Protein AF-A0A9W6V1U8-F1 (afdb_monomer_lite)

pLDDT: mean 80.65, std 16.51, range [39.38, 95.69]

Organism: NCBI:txid2065

Sequence (53 aa):
METDTLDDLVAELLRLAPGLDPAQAAALLRRAYRAGLADGRRETAESREHGGW

Radius of gyration: 15.82 Å; chains: 1; bounding box: 34×19×42 Å

Secondary structure (DSSP, 8-st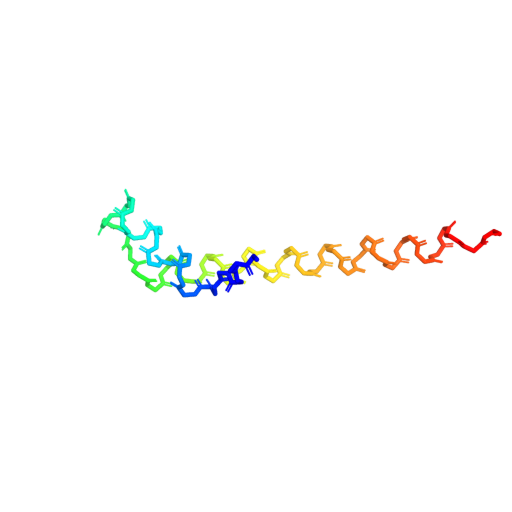ate):
-----HHHHHHHHHHH-TTS-HHHHHHHHHHHHHHHHHHHHHHHHHHHHHS--

Foldseek 3Di:
DPPQDLVNVLVVVCVVPVPDDSVVSSVVSVVVVVVVVVVVVVVVVVCVVVVPD

Structure (mmCIF, N/CA/C/O backbone):
data_AF-A0A9W6V1U8-F1
#
_entry.id   AF-A0A9W6V1U8-F1
#
loop_
_atom_site.group_PDB
_atom_site.id
_atom_site.type_symbol
_atom_site.label_atom_id
_atom_site.label_alt_id
_atom_site.label_comp_id
_atom_site.label_asym_id
_atom_site.label_entity_id
_atom_site.label_seq_id
_atom_site.pdbx_PDB_ins_code
_atom_site.Cartn_x
_atom_site.Cartn_y
_atom_site.Cartn_z
_atom_site.occupancy
_atom_site.B_iso_or_equiv
_atom_site.auth_seq_id
_atom_site.auth_comp_id
_atom_site.auth_asym_id
_atom_site.auth_atom_id
_atom_site.pdbx_PDB_model_num
ATOM 1 N N . MET A 1 1 ? 15.616 13.011 -1.675 1.00 39.38 1 MET A N 1
ATOM 2 C CA . MET A 1 1 ? 14.356 12.301 -1.952 1.00 39.38 1 MET A CA 1
ATOM 3 C C . MET A 1 1 ? 14.221 11.263 -0.867 1.00 39.38 1 MET A C 1
ATOM 5 O O . MET A 1 1 ? 15.075 10.386 -0.802 1.00 39.38 1 MET A O 1
ATOM 9 N N . GLU A 1 2 ? 13.258 11.426 0.035 1.00 51.03 2 GLU A N 1
ATOM 10 C CA . GLU A 1 2 ? 12.875 10.318 0.910 1.00 51.03 2 GLU A CA 1
ATOM 11 C C . GLU A 1 2 ? 12.392 9.184 0.007 1.00 51.03 2 GLU A C 1
ATOM 13 O O . GLU A 1 2 ? 11.686 9.412 -0.976 1.00 51.03 2 GLU A O 1
ATOM 18 N N . THR A 1 3 ? 12.919 7.985 0.237 1.00 58.56 3 THR A N 1
ATOM 19 C CA . THR A 1 3 ? 12.451 6.804 -0.484 1.00 58.56 3 THR A CA 1
ATOM 20 C C . THR A 1 3 ? 11.294 6.283 0.342 1.00 58.56 3 THR A C 1
ATOM 22 O O . THR A 1 3 ? 11.533 5.550 1.298 1.00 58.56 3 THR A O 1
ATOM 25 N N . ASP A 1 4 ? 10.078 6.729 0.032 1.00 75.38 4 ASP A N 1
ATOM 26 C CA . ASP A 1 4 ? 8.890 6.273 0.751 1.00 75.38 4 ASP A CA 1
ATOM 27 C C . ASP A 1 4 ? 8.805 4.755 0.635 1.00 75.38 4 ASP A C 1
ATOM 29 O O . ASP A 1 4 ? 8.852 4.177 -0.461 1.00 75.38 4 ASP A O 1
ATOM 33 N N . THR A 1 5 ? 8.744 4.090 1.784 1.00 87.75 5 THR A N 1
ATOM 34 C CA . THR A 1 5 ? 8.589 2.646 1.801 1.00 87.75 5 THR A CA 1
ATOM 35 C C . THR A 1 5 ? 7.149 2.289 1.460 1.00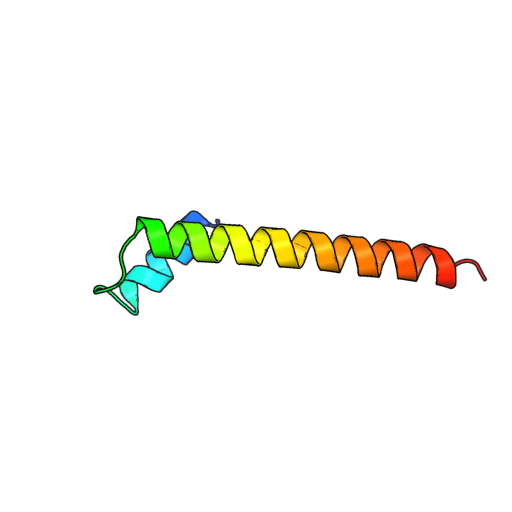 87.75 5 THR A C 1
ATOM 37 O O . THR A 1 5 ? 6.218 3.093 1.540 1.00 87.75 5 THR A O 1
ATOM 40 N N . LEU A 1 6 ? 6.937 1.031 1.083 1.00 88.44 6 LEU A N 1
ATOM 41 C CA . LEU A 1 6 ? 5.591 0.553 0.796 1.00 88.44 6 LEU A CA 1
ATOM 42 C C . LEU A 1 6 ? 4.676 0.626 2.029 1.00 88.44 6 LEU A C 1
ATOM 44 O O . LEU A 1 6 ? 3.466 0.760 1.876 1.00 88.44 6 LEU A O 1
ATOM 48 N N . ASP A 1 7 ? 5.255 0.545 3.228 1.00 89.81 7 ASP A N 1
ATOM 49 C CA . ASP A 1 7 ? 4.527 0.637 4.490 1.00 89.81 7 ASP A CA 1
ATOM 50 C C . ASP A 1 7 ? 4.150 2.094 4.816 1.00 89.81 7 ASP A C 1
ATOM 52 O O . ASP A 1 7 ? 3.043 2.331 5.301 1.00 89.81 7 ASP A O 1
ATOM 56 N N . ASP A 1 8 ? 4.985 3.073 4.448 1.00 93.56 8 ASP A N 1
ATOM 57 C CA . ASP A 1 8 ? 4.648 4.502 4.562 1.00 93.56 8 ASP A CA 1
ATOM 58 C C . ASP A 1 8 ? 3.446 4.850 3.674 1.00 93.56 8 ASP A C 1
ATOM 60 O O . ASP A 1 8 ? 2.494 5.493 4.119 1.00 93.56 8 ASP A O 1
ATOM 64 N N . LEU A 1 9 ? 3.416 4.316 2.449 1.00 92.31 9 LEU A N 1
ATOM 65 C CA . LEU A 1 9 ? 2.282 4.474 1.533 1.00 92.31 9 LEU A CA 1
ATOM 66 C C . LEU A 1 9 ? 0.998 3.808 2.053 1.00 92.31 9 LEU A C 1
ATOM 68 O O . LEU A 1 9 ? -0.100 4.328 1.845 1.00 92.31 9 LEU A O 1
ATOM 72 N N . VAL A 1 10 ? 1.107 2.669 2.746 1.00 93.88 10 VAL A N 1
ATOM 73 C CA . VAL A 1 10 ? -0.045 2.041 3.416 1.00 93.88 10 VAL A CA 1
ATOM 74 C C . VAL A 1 10 ? -0.556 2.937 4.542 1.00 93.88 10 VAL A C 1
ATOM 76 O O . VAL A 1 10 ? -1.767 3.135 4.658 1.00 93.88 10 VAL A O 1
ATOM 79 N N . ALA A 1 11 ? 0.343 3.495 5.354 1.00 93.81 11 ALA A N 1
ATOM 80 C CA . ALA A 1 11 ? -0.020 4.387 6.449 1.00 93.81 11 ALA A CA 1
ATOM 81 C C . ALA A 1 11 ? -0.699 5.667 5.938 1.00 93.81 11 ALA A C 1
ATOM 83 O O . ALA A 1 11 ? -1.732 6.075 6.473 1.00 93.81 11 ALA A O 1
ATOM 84 N N . GLU A 1 12 ? -0.183 6.260 4.861 1.00 94.75 12 GLU A N 1
ATOM 85 C CA . GLU A 1 12 ? -0.809 7.403 4.195 1.00 94.75 12 GLU A CA 1
ATOM 86 C C . GLU A 1 12 ? -2.204 7.070 3.652 1.00 94.75 12 GLU A C 1
ATOM 88 O O . GLU A 1 12 ? -3.153 7.830 3.862 1.00 94.75 12 GLU A O 1
ATOM 93 N N . LEU A 1 13 ? -2.362 5.913 3.004 1.00 93.12 13 LEU A N 1
ATOM 94 C CA . LEU A 1 13 ? -3.650 5.474 2.469 1.00 93.12 13 LEU A CA 1
ATOM 95 C C . LEU A 1 13 ? -4.689 5.280 3.581 1.00 93.12 13 LEU A C 1
ATOM 97 O O . LEU A 1 13 ? -5.826 5.733 3.450 1.00 93.12 13 LEU A O 1
ATOM 101 N N . LEU A 1 14 ? -4.300 4.660 4.696 1.00 95.62 14 LEU A N 1
ATOM 102 C CA . LEU A 1 14 ? -5.175 4.479 5.856 1.00 95.62 14 LEU A CA 1
ATOM 103 C C . LEU A 1 14 ? -5.482 5.802 6.565 1.00 95.62 14 LEU A C 1
ATOM 105 O O . LEU A 1 14 ? -6.582 5.972 7.085 1.00 95.62 14 LEU A O 1
ATOM 109 N N . ARG A 1 15 ? -4.562 6.773 6.541 1.00 95.62 15 ARG A N 1
ATOM 110 C CA . ARG A 1 15 ? -4.823 8.132 7.037 1.00 95.62 15 ARG A CA 1
ATOM 111 C C . ARG A 1 15 ? -5.907 8.835 6.216 1.00 95.62 15 ARG A C 1
ATOM 113 O O . ARG A 1 15 ? -6.732 9.545 6.785 1.00 95.62 15 ARG A O 1
ATOM 120 N N . LEU A 1 16 ? -5.904 8.656 4.895 1.00 95.69 16 LEU A N 1
ATOM 121 C CA . LEU A 1 16 ? -6.897 9.250 3.990 1.00 95.69 16 LEU A CA 1
ATOM 122 C C . LEU A 1 16 ? -8.235 8.496 4.000 1.00 95.69 16 LEU A C 1
ATOM 124 O O . LEU A 1 16 ? -9.288 9.109 3.833 1.00 95.69 16 LEU A O 1
ATOM 128 N N . ALA A 1 17 ? -8.199 7.181 4.206 1.00 93.06 17 ALA A N 1
ATOM 129 C CA . ALA A 1 17 ? -9.366 6.308 4.198 1.00 93.06 17 ALA A CA 1
ATOM 130 C C . ALA A 1 17 ? -9.329 5.334 5.395 1.00 93.06 17 ALA A C 1
ATOM 132 O O . ALA A 1 17 ? -9.062 4.142 5.221 1.00 93.06 17 ALA A O 1
ATOM 133 N N . PRO A 1 18 ? -9.652 5.808 6.614 1.00 90.00 18 PRO A N 1
ATOM 134 C CA . PRO A 1 18 ? -9.516 5.024 7.848 1.00 90.00 18 PRO A CA 1
ATOM 135 C C . PRO A 1 18 ? -10.477 3.831 7.953 1.00 90.00 18 PRO A C 1
ATOM 137 O O . PRO A 1 18 ? -10.325 3.000 8.841 1.00 90.00 18 PRO A O 1
ATOM 140 N N . GLY A 1 19 ? -11.470 3.737 7.062 1.00 92.81 19 GLY A N 1
ATOM 141 C CA . GLY A 1 19 ? -12.388 2.597 6.976 1.00 92.81 19 GLY A CA 1
ATOM 142 C C . GLY A 1 19 ? -11.881 1.435 6.115 1.00 92.81 19 GLY A C 1
ATOM 143 O O . GLY A 1 19 ? -12.569 0.422 6.015 1.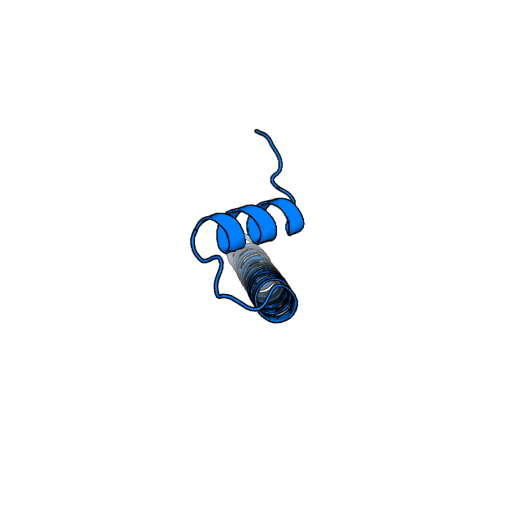00 92.81 19 GLY A O 1
ATOM 144 N N . LEU A 1 20 ? -10.723 1.574 5.461 1.00 92.56 20 LEU A N 1
ATOM 145 C CA . LEU A 1 20 ? -10.124 0.481 4.702 1.00 92.56 20 LEU A CA 1
ATOM 146 C C . LEU A 1 20 ? -9.505 -0.554 5.638 1.00 92.56 20 LEU A C 1
ATOM 148 O O . LEU A 1 20 ? -8.862 -0.217 6.630 1.00 92.56 20 LEU A O 1
ATOM 152 N N . ASP A 1 21 ? -9.649 -1.825 5.270 1.00 95.69 21 ASP A N 1
ATOM 153 C CA . ASP A 1 21 ? -8.935 -2.901 5.941 1.00 95.69 21 ASP A CA 1
ATOM 154 C C . ASP A 1 21 ? -7.418 -2.772 5.679 1.00 95.69 21 ASP A C 1
ATOM 156 O O . ASP A 1 21 ? -6.996 -2.775 4.512 1.00 95.69 21 ASP A O 1
ATOM 160 N N . PRO A 1 22 ? -6.578 -2.683 6.729 1.00 93.25 22 PRO A N 1
ATOM 161 C CA . PRO A 1 22 ? -5.135 -2.508 6.577 1.00 93.25 22 PRO A CA 1
ATOM 162 C C . PRO A 1 22 ? -4.463 -3.610 5.753 1.00 93.25 22 PRO A C 1
ATOM 164 O O . PRO A 1 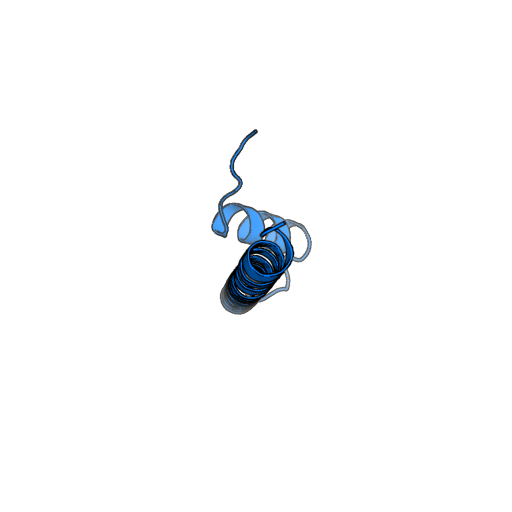22 ? -3.544 -3.336 4.977 1.00 93.25 22 PRO A O 1
ATOM 167 N N . ALA A 1 23 ? -4.925 -4.858 5.880 1.00 94.94 23 ALA A N 1
ATOM 168 C CA . ALA A 1 23 ? -4.338 -5.976 5.154 1.00 94.94 23 ALA A CA 1
ATOM 169 C C . ALA A 1 23 ? -4.669 -5.905 3.656 1.00 94.94 23 ALA A C 1
ATOM 171 O O . ALA A 1 23 ? -3.790 -6.133 2.820 1.00 94.94 23 ALA A O 1
ATOM 172 N N . GLN A 1 24 ? -5.901 -5.531 3.303 1.00 95.00 24 GLN A N 1
ATOM 173 C CA . GLN A 1 24 ? -6.294 -5.299 1.912 1.00 95.00 24 GLN A CA 1
ATOM 174 C C . GLN A 1 24 ? -5.559 -4.108 1.290 1.00 95.00 24 GLN A C 1
ATOM 176 O O . GLN A 1 24 ? -5.086 -4.222 0.157 1.00 95.00 24 GLN A O 1
ATOM 181 N N . ALA A 1 25 ? -5.396 -3.005 2.025 1.00 94.44 25 ALA A N 1
ATOM 182 C CA . ALA A 1 25 ? -4.634 -1.840 1.573 1.00 94.44 25 ALA A CA 1
ATOM 183 C C . ALA A 1 25 ? -3.174 -2.210 1.243 1.00 94.44 25 ALA A C 1
ATOM 185 O O . ALA A 1 25 ? -2.681 -1.930 0.146 1.00 94.44 25 ALA A O 1
ATOM 186 N N . ALA A 1 26 ? -2.508 -2.939 2.144 1.00 94.69 26 ALA A N 1
ATOM 187 C CA . ALA A 1 26 ? -1.151 -3.431 1.922 1.00 94.69 26 ALA A CA 1
ATOM 188 C C . ALA A 1 26 ? -1.062 -4.421 0.750 1.00 94.69 26 ALA A C 1
ATOM 190 O O . ALA A 1 26 ? -0.136 -4.352 -0.063 1.00 94.69 26 ALA A O 1
ATOM 191 N N . ALA A 1 27 ? -2.023 -5.340 0.627 1.00 95.19 27 ALA A N 1
ATOM 192 C CA . ALA A 1 27 ? -2.057 -6.301 -0.471 1.00 95.19 27 ALA A CA 1
ATOM 193 C C . ALA A 1 27 ? -2.222 -5.611 -1.835 1.00 95.19 27 ALA A C 1
ATOM 195 O O . ALA A 1 27 ? -1.539 -5.981 -2.796 1.00 95.19 27 ALA A O 1
ATOM 196 N N . LEU A 1 28 ? -3.080 -4.590 -1.911 1.00 93.75 28 LEU A N 1
ATOM 197 C CA . LEU A 1 28 ? -3.294 -3.794 -3.115 1.00 93.75 28 LEU A CA 1
ATOM 198 C C . LEU A 1 28 ? -2.010 -3.077 -3.542 1.00 93.75 28 LEU A C 1
ATOM 200 O O . LEU A 1 28 ? -1.580 -3.235 -4.686 1.00 93.75 28 LEU A O 1
ATOM 204 N N . LEU A 1 29 ? -1.362 -2.355 -2.623 1.00 93.38 29 LEU A N 1
ATOM 205 C CA . LEU A 1 29 ? -0.128 -1.621 -2.919 1.00 93.38 29 LEU A CA 1
ATOM 206 C C . LEU A 1 29 ? 1.012 -2.562 -3.329 1.00 93.38 29 LEU A C 1
ATOM 208 O O . LEU A 1 29 ? 1.704 -2.304 -4.314 1.00 93.38 29 LEU A O 1
ATOM 212 N N . ARG A 1 30 ? 1.156 -3.720 -2.668 1.00 93.25 30 ARG A N 1
ATOM 213 C CA . ARG A 1 30 ? 2.147 -4.743 -3.058 1.00 93.25 30 ARG A CA 1
ATOM 214 C C . ARG A 1 30 ? 1.884 -5.287 -4.457 1.00 93.25 30 ARG A C 1
ATOM 216 O O . ARG A 1 30 ? 2.826 -5.522 -5.214 1.00 93.25 30 ARG A O 1
ATOM 223 N N . ARG A 1 31 ? 0.615 -5.511 -4.805 1.00 93.38 31 ARG A N 1
ATOM 224 C CA . ARG A 1 31 ? 0.224 -5.982 -6.138 1.00 93.38 31 ARG A CA 1
ATOM 225 C C . ARG A 1 31 ? 0.530 -4.932 -7.203 1.00 93.38 31 ARG A C 1
ATOM 227 O O . ARG A 1 31 ? 1.134 -5.286 -8.212 1.00 93.38 31 ARG A O 1
ATOM 234 N N . ALA A 1 32 ? 0.155 -3.676 -6.968 1.00 91.44 32 ALA A N 1
ATOM 235 C CA . ALA A 1 32 ? 0.415 -2.570 -7.885 1.00 91.44 32 ALA A CA 1
ATOM 236 C C . ALA A 1 32 ? 1.921 -2.371 -8.109 1.00 91.44 32 ALA A C 1
ATOM 238 O O . ALA A 1 32 ? 2.371 -2.323 -9.249 1.00 91.44 32 ALA A O 1
ATOM 239 N N . TYR A 1 33 ? 2.714 -2.380 -7.035 1.00 89.00 33 TYR A N 1
ATOM 240 C CA . TYR A 1 33 ? 4.169 -2.281 -7.118 1.00 89.00 33 TYR A CA 1
ATOM 241 C C . TYR A 1 33 ? 4.788 -3.416 -7.943 1.00 89.00 33 TYR A C 1
ATOM 243 O O . TYR A 1 33 ? 5.612 -3.178 -8.824 1.00 89.00 33 TYR A O 1
ATOM 251 N N . ARG A 1 34 ? 4.356 -4.665 -7.725 1.00 90.50 34 ARG A N 1
ATOM 252 C CA . ARG A 1 34 ? 4.834 -5.812 -8.517 1.00 90.50 34 ARG A CA 1
ATOM 253 C C . ARG A 1 34 ? 4.450 -5.714 -9.991 1.00 90.50 34 ARG A C 1
ATOM 255 O O . ARG A 1 34 ? 5.260 -6.102 -10.830 1.00 90.50 34 ARG A O 1
ATOM 262 N N . ALA A 1 35 ? 3.244 -5.233 -10.292 1.00 89.12 35 ALA A N 1
ATOM 263 C CA . ALA A 1 35 ? 2.799 -5.009 -11.664 1.00 89.12 35 ALA A CA 1
ATOM 264 C C . ALA A 1 35 ? 3.653 -3.928 -12.342 1.00 89.12 35 ALA A C 1
ATOM 266 O O . ALA A 1 35 ? 4.229 -4.196 -13.390 1.00 89.12 35 ALA A O 1
ATOM 267 N N . GLY A 1 36 ? 3.864 -2.785 -11.680 1.00 86.31 36 GLY A N 1
ATOM 268 C CA . GLY A 1 36 ? 4.740 -1.722 -12.178 1.00 86.31 36 GLY A CA 1
ATOM 269 C C . GLY A 1 36 ? 6.184 -2.184 -12.396 1.00 86.31 36 GLY A C 1
ATOM 270 O O . GLY A 1 36 ? 6.790 -1.856 -13.409 1.00 86.31 36 GLY A O 1
ATOM 271 N N . LEU A 1 37 ? 6.729 -3.029 -11.513 1.00 86.12 37 LEU A N 1
ATOM 272 C CA . LEU A 1 37 ? 8.043 -3.642 -11.735 1.00 86.12 37 LEU A CA 1
ATOM 273 C C . LEU A 1 37 ? 8.062 -4.605 -12.930 1.00 86.12 37 LEU A C 1
ATOM 275 O O . LEU A 1 37 ? 9.089 -4.733 -13.592 1.00 86.12 37 LEU A O 1
ATOM 279 N N . ALA A 1 38 ? 6.979 -5.343 -13.175 1.00 82.75 38 ALA A N 1
ATOM 280 C CA . ALA A 1 38 ? 6.891 -6.249 -14.315 1.00 82.75 38 ALA A CA 1
ATOM 281 C C . ALA A 1 38 ? 6.806 -5.478 -15.637 1.00 82.75 38 ALA A C 1
ATOM 283 O O . ALA A 1 38 ? 7.501 -5.844 -16.584 1.00 82.75 38 ALA A O 1
ATOM 284 N N . ASP A 1 39 ? 6.032 -4.395 -15.665 1.00 75.00 39 ASP A N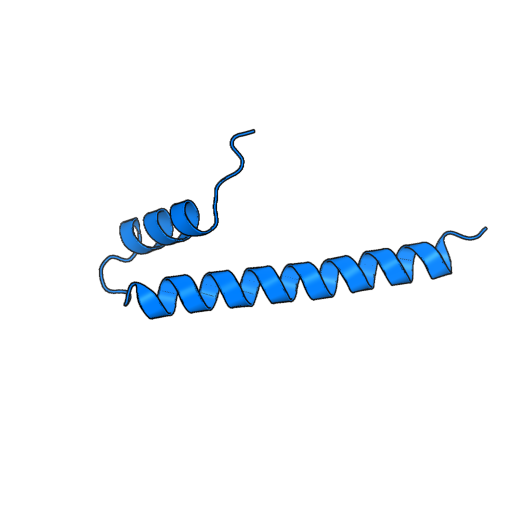 1
ATOM 285 C CA . ASP A 1 39 ? 5.901 -3.532 -16.836 1.00 75.00 39 ASP A CA 1
ATOM 286 C C . ASP A 1 39 ? 7.186 -2.735 -17.090 1.00 75.00 39 ASP A C 1
ATOM 288 O O . ASP A 1 39 ? 7.711 -2.781 -18.196 1.00 75.00 39 ASP A O 1
ATOM 292 N N . GLY A 1 40 ? 7.807 -2.147 -16.063 1.00 71.25 40 GLY A N 1
ATOM 293 C CA . GLY A 1 40 ? 9.096 -1.461 -16.218 1.00 71.25 40 GLY A CA 1
ATOM 294 C C . GLY A 1 40 ? 10.233 -2.391 -16.671 1.00 71.25 40 GLY A C 1
ATOM 295 O O . GLY A 1 40 ? 11.112 -1.990 -17.438 1.00 71.25 40 GLY A O 1
ATOM 296 N N . ARG A 1 41 ? 10.211 -3.671 -16.262 1.00 69.56 41 ARG A N 1
ATOM 297 C CA . ARG A 1 41 ? 11.127 -4.689 -16.809 1.00 69.56 41 ARG A CA 1
ATOM 298 C C . ARG A 1 41 ? 10.851 -4.984 -18.282 1.00 69.56 41 ARG A C 1
ATOM 300 O O . ARG A 1 41 ? 11.812 -5.186 -19.020 1.00 69.56 41 ARG A O 1
ATOM 307 N N . ARG A 1 42 ? 9.581 -5.017 -18.699 1.00 63.59 42 ARG A N 1
ATOM 308 C CA . ARG A 1 42 ? 9.190 -5.208 -20.102 1.00 63.59 42 ARG A CA 1
ATOM 309 C C . ARG A 1 42 ? 9.650 -4.024 -20.956 1.00 63.59 42 ARG A C 1
ATOM 311 O O . ARG A 1 42 ? 10.358 -4.249 -21.926 1.00 63.59 42 ARG A O 1
ATOM 318 N N . GLU A 1 43 ? 9.384 -2.790 -20.538 1.00 61.38 43 GLU A N 1
ATOM 319 C CA . GLU A 1 43 ? 9.817 -1.580 -21.258 1.00 61.38 43 GLU A CA 1
ATOM 320 C C . GLU A 1 43 ? 11.346 -1.474 -21.371 1.00 61.38 43 GLU A C 1
ATOM 322 O O . GLU A 1 43 ? 11.880 -1.088 -22.411 1.00 61.38 43 GLU A O 1
ATOM 327 N N . THR A 1 44 ? 12.080 -1.862 -20.321 1.00 60.47 44 THR A N 1
ATOM 328 C CA . THR A 1 44 ? 13.554 -1.901 -20.348 1.00 60.47 44 THR A CA 1
ATOM 329 C C . THR A 1 44 ? 14.079 -2.982 -21.299 1.00 60.47 44 THR A C 1
ATOM 331 O O . THR A 1 44 ? 15.110 -2.787 -21.946 1.00 60.47 44 THR A O 1
ATOM 334 N N . ALA A 1 45 ? 13.397 -4.129 -21.386 1.00 63.25 45 ALA A N 1
ATOM 335 C CA . ALA A 1 45 ? 13.744 -5.199 -22.317 1.00 63.25 45 ALA A CA 1
ATOM 336 C C . ALA A 1 45 ? 13.468 -4.783 -23.772 1.00 63.25 45 ALA A C 1
ATOM 338 O O . ALA A 1 45 ? 14.365 -4.888 -24.604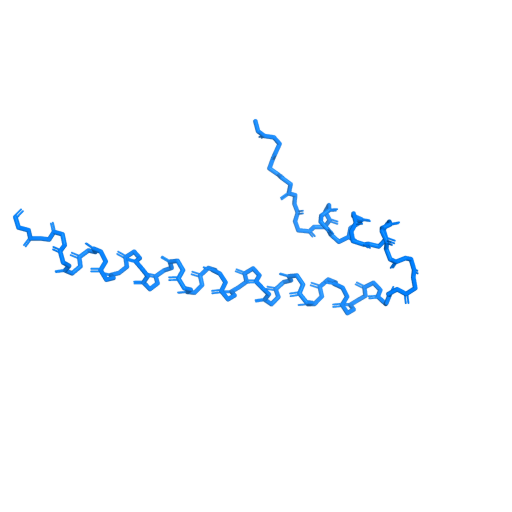 1.00 63.25 45 ALA A O 1
ATOM 339 N N . GLU A 1 46 ? 12.295 -4.208 -24.045 1.00 60.31 46 GLU A N 1
ATOM 340 C CA . GLU A 1 46 ? 11.915 -3.680 -25.363 1.00 60.31 46 GLU A CA 1
ATOM 341 C C . GLU A 1 46 ? 12.858 -2.545 -25.800 1.00 60.31 46 GLU A C 1
ATOM 343 O O . GLU A 1 46 ? 13.359 -2.532 -26.924 1.00 60.31 46 GLU A O 1
ATOM 348 N N . SER A 1 47 ? 13.219 -1.638 -24.888 1.00 57.19 47 SER A N 1
ATOM 349 C CA . SER A 1 47 ? 14.183 -0.565 -25.173 1.00 57.19 47 SER A CA 1
ATOM 350 C C . SER A 1 47 ? 15.596 -1.085 -25.472 1.00 57.19 47 SER A C 1
ATOM 352 O O . SER A 1 47 ? 16.326 -0.457 -26.234 1.00 57.19 47 SER A O 1
ATOM 354 N N . ARG A 1 48 ? 16.006 -2.233 -24.910 1.00 61.78 48 ARG A N 1
ATOM 355 C CA . ARG A 1 48 ? 17.286 -2.886 -25.252 1.00 61.78 48 ARG A CA 1
ATOM 356 C C . ARG A 1 48 ? 17.257 -3.569 -26.614 1.00 61.78 48 ARG A C 1
ATOM 358 O O . ARG A 1 48 ? 18.274 -3.549 -27.297 1.00 61.78 48 ARG A O 1
ATOM 365 N N . GLU A 1 49 ? 16.131 -4.162 -26.999 1.00 59.41 49 GLU A N 1
ATOM 366 C CA . GLU A 1 49 ? 15.969 -4.785 -28.319 1.00 59.41 49 GLU A CA 1
ATOM 367 C C . GLU A 1 49 ? 15.917 -3.744 -29.445 1.00 59.41 49 GLU A C 1
ATOM 369 O O . GLU A 1 49 ? 16.437 -3.987 -30.531 1.00 59.41 49 GLU A O 1
ATOM 374 N N . HIS A 1 50 ? 15.363 -2.558 -29.176 1.00 56.31 50 HIS A N 1
ATOM 375 C CA . HIS A 1 50 ? 15.248 -1.478 -30.160 1.00 56.31 50 HIS A CA 1
ATOM 376 C C . HIS A 1 50 ? 16.362 -0.415 -30.088 1.00 56.31 50 HIS A C 1
ATOM 378 O O . HIS A 1 50 ? 16.525 0.355 -31.033 1.00 56.31 50 HIS A O 1
ATOM 384 N N . GLY A 1 51 ? 17.147 -0.375 -29.005 1.00 51.69 51 GLY A N 1
ATOM 385 C CA . GLY A 1 51 ? 18.262 0.562 -28.799 1.00 51.69 51 GLY A CA 1
ATOM 386 C C . GLY A 1 51 ? 19.617 0.100 -29.349 1.00 51.69 51 GLY A C 1
ATOM 387 O O . GLY A 1 51 ? 20.613 0.796 -29.166 1.00 51.69 51 GLY A O 1
ATOM 388 N N . GLY A 1 52 ? 19.675 -1.066 -29.997 1.00 54.16 52 GLY A N 1
ATOM 389 C CA . GLY A 1 52 ? 20.847 -1.540 -30.732 1.00 54.16 52 GLY A CA 1
ATOM 390 C C . GLY A 1 52 ? 20.865 -1.009 -32.165 1.00 54.16 52 GLY A C 1
ATOM 391 O O . GLY A 1 52 ? 20.609 -1.773 -33.091 1.00 54.16 52 GLY A O 1
ATOM 392 N N . TRP A 1 53 ? 21.141 0.284 -32.335 1.00 49.62 53 TRP A N 1
ATOM 393 C CA . TRP A 1 53 ? 21.522 0.903 -33.610 1.00 49.62 53 TRP A CA 1
ATOM 394 C C . TRP A 1 53 ? 22.852 1.633 -33.447 1.00 49.62 53 TRP A C 1
ATOM 396 O O . TRP A 1 53 ? 23.021 2.311 -32.408 1.00 49.62 53 TRP A O 1
#